Protein AF-X1DXY3-F1 (afdb_monomer_lite)

pLDDT: mean 85.47, std 11.88, range [49.81, 97.12]

Secondary structure (DSSP, 8-state):
--HHHHHHHHHHHHHHHHHHHHHHHHHHHHHHSEE-HHHHHHHHHHHHHHHHHHHHHHHHHHHHHHHTTPPPP-PPPPPPP-PEEPPP-

Sequence (89 aa):
MVKHKDKRLKRILKDLQYCRKAIIRSFNETNKLKFDEEDSRDARESVDRDKELIKHIDPLIMAASELLGLEPPKLEKVPRVTIQHANQV

Foldseek 3Di:
DPPPVLVVLVVVLVVLVVVLVVLLVQLVVLLPDADAPVVLVVSVVSNVVSVVSNVVSLVVNQVSCVVNVHDR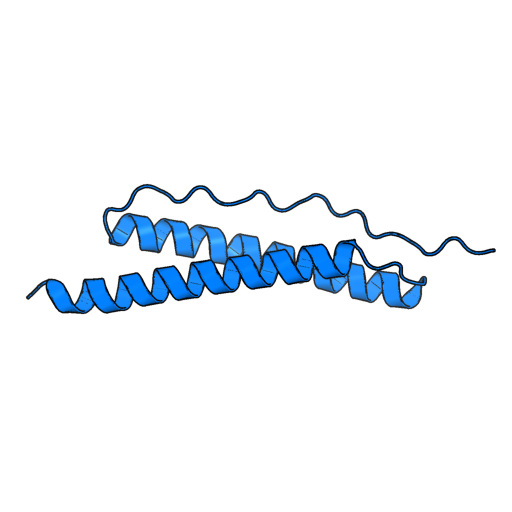DDDDDRDDRDRHYDDDD

Structure (mmCIF, N/CA/C/O backbone):
data_AF-X1DXY3-F1
#
_entry.id   AF-X1DXY3-F1
#
loop_
_atom_site.group_PDB
_atom_site.id
_atom_site.type_symbol
_atom_site.label_atom_id
_atom_site.label_alt_id
_atom_site.label_comp_id
_atom_site.label_asym_id
_atom_site.label_entity_id
_atom_site.label_seq_id
_atom_site.pdbx_PDB_ins_code
_atom_site.Cartn_x
_atom_site.Cartn_y
_atom_site.Cartn_z
_atom_site.occupancy
_atom_site.B_iso_or_equiv
_atom_site.auth_seq_id
_atom_site.auth_comp_id
_atom_s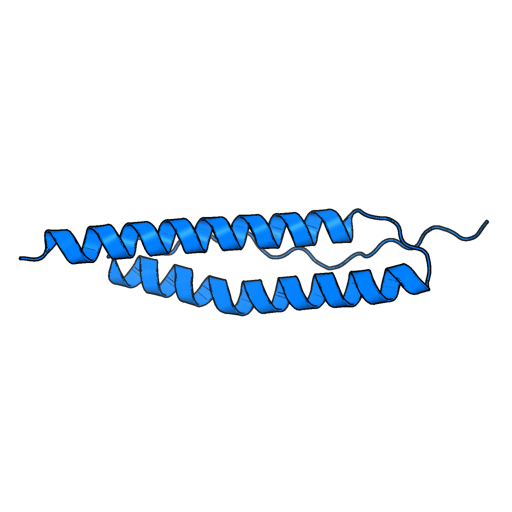ite.auth_asym_id
_atom_site.auth_atom_id
_atom_site.pdbx_PDB_model_num
ATOM 1 N N . MET A 1 1 ? -21.382 -9.526 25.148 1.00 49.81 1 MET A N 1
ATOM 2 C CA . MET A 1 1 ? -21.089 -10.164 23.839 1.00 49.81 1 MET A CA 1
ATOM 3 C C . MET A 1 1 ? -20.223 -9.285 22.910 1.00 49.81 1 MET A C 1
ATOM 5 O O . MET A 1 1 ? -20.453 -9.258 21.710 1.00 49.81 1 MET A O 1
ATOM 9 N N . VAL A 1 2 ? -19.169 -8.620 23.410 1.00 55.94 2 VAL A N 1
ATOM 10 C CA . VAL A 1 2 ? -18.357 -7.679 22.593 1.00 55.94 2 VAL A CA 1
ATOM 11 C C . VAL A 1 2 ? -17.046 -8.301 22.056 1.00 55.94 2 VAL A C 1
ATOM 13 O O . VAL A 1 2 ? -16.546 -7.899 21.018 1.00 55.94 2 VAL A O 1
ATOM 16 N N . LYS A 1 3 ? -16.536 -9.395 22.648 1.00 57.97 3 LYS A N 1
ATOM 17 C CA . LYS A 1 3 ? -15.162 -9.886 22.377 1.00 57.97 3 LYS A CA 1
ATOM 18 C C . LYS A 1 3 ? -14.889 -10.493 20.983 1.00 57.97 3 LYS A C 1
ATOM 20 O O . LYS A 1 3 ? -13.737 -10.518 20.554 1.00 57.97 3 LYS A O 1
ATOM 25 N N . HIS A 1 4 ? -15.891 -11.027 20.275 1.00 62.19 4 HIS A N 1
ATOM 26 C CA . HIS A 1 4 ? -15.649 -11.760 19.015 1.00 62.19 4 HIS A CA 1
ATOM 27 C C . HIS A 1 4 ? -15.507 -10.860 17.780 1.00 62.19 4 HIS A C 1
ATOM 29 O O . HIS A 1 4 ? -14.729 -11.188 16.879 1.00 62.19 4 HIS A O 1
ATOM 35 N N . LYS A 1 5 ? -16.239 -9.738 17.728 1.00 62.94 5 LYS A N 1
ATOM 36 C CA . LYS A 1 5 ? -16.182 -8.799 16.596 1.00 62.94 5 LYS A CA 1
ATOM 37 C C . LYS A 1 5 ? -14.830 -8.078 16.559 1.00 62.94 5 LYS A C 1
ATOM 39 O O . LYS A 1 5 ? -14.199 -8.035 15.504 1.00 62.94 5 LYS A O 1
ATOM 44 N N . ASP A 1 6 ? -14.306 -7.709 17.725 1.00 79.19 6 ASP A N 1
ATOM 45 C CA . ASP A 1 6 ? -12.997 -7.063 17.869 1.00 79.19 6 ASP A CA 1
ATOM 46 C C . ASP A 1 6 ? -11.842 -7.954 17.397 1.00 79.19 6 ASP A C 1
ATOM 48 O O . ASP A 1 6 ? -10.890 -7.471 16.790 1.00 79.19 6 ASP A O 1
ATOM 52 N N . LYS A 1 7 ? -11.913 -9.277 17.619 1.00 87.44 7 LYS A N 1
ATOM 53 C CA . LYS A 1 7 ? -10.860 -10.210 17.173 1.00 87.44 7 LYS A CA 1
ATOM 54 C C . LYS A 1 7 ? -10.778 -10.295 15.646 1.00 87.44 7 LYS A C 1
ATOM 56 O O . LYS A 1 7 ? -9.677 -10.368 15.102 1.00 87.44 7 LYS A O 1
ATOM 61 N N . ARG A 1 8 ? -11.925 -10.282 14.954 1.00 90.69 8 ARG A N 1
ATOM 62 C CA . ARG A 1 8 ? -11.976 -10.290 13.482 1.00 90.69 8 ARG A CA 1
ATOM 63 C C . ARG A 1 8 ? -11.489 -8.965 12.913 1.00 90.69 8 ARG A C 1
ATOM 65 O O . ARG A 1 8 ? -10.653 -8.980 12.018 1.00 90.69 8 ARG A O 1
ATOM 72 N N . LEU A 1 9 ? -11.941 -7.846 13.475 1.00 92.06 9 LEU A N 1
ATOM 73 C CA . LEU A 1 9 ? -11.515 -6.521 13.034 1.00 92.06 9 LEU A CA 1
ATOM 74 C C . LEU A 1 9 ? -10.012 -6.292 13.264 1.00 92.06 9 LEU A C 1
ATOM 76 O O . LEU A 1 9 ? -9.328 -5.822 12.364 1.00 92.06 9 LEU A O 1
ATOM 80 N N . LYS A 1 10 ? -9.456 -6.741 14.400 1.00 92.88 10 LYS A N 1
ATOM 81 C CA . LYS A 1 10 ? -7.998 -6.739 14.647 1.00 92.88 10 LYS A CA 1
ATOM 82 C C . LYS A 1 10 ? -7.217 -7.538 13.607 1.00 92.88 10 LYS A C 1
ATOM 84 O O . LYS A 1 10 ? -6.105 -7.154 13.261 1.00 92.88 10 LYS A O 1
ATOM 89 N N . ARG A 1 11 ? -7.768 -8.660 13.130 1.00 95.06 11 ARG A N 1
ATOM 90 C CA . ARG A 1 11 ? -7.143 -9.451 12.062 1.00 95.06 11 ARG A CA 1
ATOM 91 C C . ARG A 1 11 ? -7.183 -8.702 10.732 1.00 95.06 11 ARG A C 1
ATOM 93 O O . ARG A 1 11 ? -6.138 -8.557 10.120 1.00 95.06 11 ARG A O 1
ATOM 100 N N . ILE A 1 12 ? -8.339 -8.149 10.361 1.00 94.50 12 ILE A N 1
ATOM 101 C CA . ILE A 1 12 ? -8.490 -7.338 9.143 1.00 94.50 12 ILE A CA 1
ATOM 102 C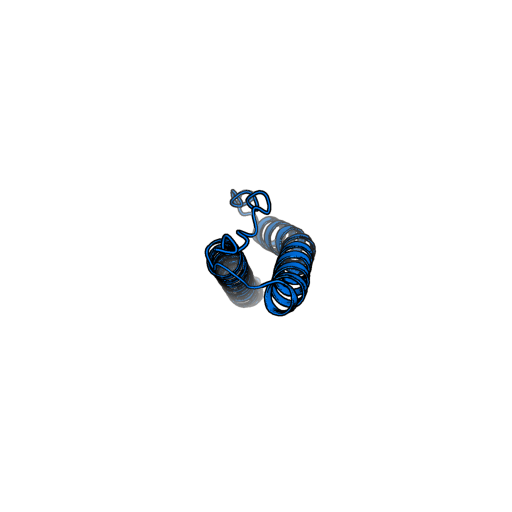 C . ILE A 1 12 ? -7.519 -6.154 9.156 1.00 94.50 12 ILE A C 1
ATOM 104 O O . ILE A 1 12 ? -6.826 -5.934 8.171 1.00 94.50 12 ILE A O 1
ATOM 108 N N . LEU A 1 13 ? -7.399 -5.436 10.278 1.00 95.31 13 LEU A N 1
ATOM 109 C CA . LEU A 1 13 ? -6.439 -4.338 10.409 1.00 95.31 13 LEU A CA 1
ATOM 110 C C . LEU A 1 13 ? -4.997 -4.806 10.151 1.00 95.31 13 LEU A C 1
ATOM 112 O O . LEU A 1 13 ? -4.263 -4.146 9.419 1.00 95.31 13 LEU A O 1
ATOM 116 N N . LYS A 1 14 ? -4.590 -5.955 10.709 1.00 95.75 14 LYS A N 1
ATOM 117 C CA . LYS A 1 14 ? -3.262 -6.535 10.446 1.00 95.75 14 LYS A CA 1
ATOM 118 C C . LYS A 1 14 ? -3.076 -6.912 8.977 1.00 95.75 14 LYS A C 1
ATOM 120 O O . LYS A 1 14 ? -2.014 -6.637 8.425 1.00 95.75 14 LYS A O 1
ATOM 125 N N . ASP A 1 15 ? -4.089 -7.505 8.357 1.00 97.12 15 ASP A N 1
ATOM 126 C CA . ASP A 1 15 ? -4.043 -7.919 6.953 1.00 97.12 15 ASP A CA 1
ATOM 127 C C . ASP A 1 15 ? -3.946 -6.693 6.025 1.00 97.12 15 ASP A C 1
ATOM 129 O O . ASP A 1 15 ? -3.125 -6.678 5.110 1.00 97.12 15 ASP A O 1
ATOM 133 N N . LEU A 1 16 ? -4.685 -5.614 6.314 1.00 96.62 16 LEU A N 1
ATOM 134 C CA . LEU A 1 16 ? -4.584 -4.337 5.597 1.00 96.62 16 LEU A CA 1
ATOM 135 C C . LEU A 1 16 ? -3.192 -3.708 5.750 1.00 96.62 16 LEU A C 1
ATOM 137 O O . LEU A 1 16 ? -2.579 -3.301 4.765 1.00 96.62 16 LEU A O 1
ATOM 141 N N . GLN A 1 17 ? -2.652 -3.670 6.972 1.00 95.56 17 GLN A N 1
ATOM 142 C CA . GLN A 1 17 ? -1.295 -3.174 7.226 1.00 95.56 17 GLN A CA 1
ATOM 143 C C . GLN A 1 17 ? -0.232 -4.006 6.499 1.00 95.56 17 GLN A C 1
ATOM 145 O O . GLN A 1 17 ? 0.753 -3.454 6.006 1.00 95.56 17 GLN A O 1
ATOM 150 N N . TYR A 1 18 ? -0.417 -5.325 6.425 1.00 96.44 18 TYR A N 1
ATOM 151 C CA . TYR A 1 18 ? 0.456 -6.214 5.667 1.00 96.44 18 TYR A CA 1
ATOM 152 C C . TYR A 1 18 ? 0.380 -5.926 4.164 1.00 96.44 18 TYR A C 1
ATOM 154 O O . TYR A 1 18 ? 1.420 -5.731 3.537 1.00 96.44 18 TYR A O 1
ATOM 162 N N . CYS A 1 19 ? -0.828 -5.809 3.607 1.00 95.88 19 CYS A N 1
ATOM 163 C CA . CYS A 1 19 ? -1.032 -5.453 2.202 1.00 95.88 19 CYS A CA 1
ATOM 164 C C . CYS A 1 19 ? -0.370 -4.110 1.871 1.00 95.88 19 CYS A C 1
ATOM 166 O O . CYS A 1 19 ? 0.377 -4.018 0.903 1.00 95.88 19 CYS A O 1
ATOM 168 N N . ARG A 1 20 ? -0.537 -3.093 2.726 1.00 95.38 20 ARG A N 1
ATOM 169 C CA . ARG A 1 20 ? 0.118 -1.789 2.558 1.00 95.38 20 ARG A CA 1
ATOM 170 C C . ARG A 1 20 ? 1.640 -1.916 2.489 1.00 95.38 20 ARG A C 1
ATOM 172 O O . ARG A 1 20 ? 2.269 -1.315 1.623 1.00 95.38 20 ARG A O 1
ATOM 179 N N . LYS A 1 21 ? 2.243 -2.700 3.390 1.00 94.75 21 LYS A N 1
ATOM 180 C CA . LYS A 1 21 ? 3.694 -2.951 3.385 1.00 94.75 21 LYS A CA 1
ATOM 181 C C . LYS A 1 21 ? 4.145 -3.667 2.112 1.00 94.75 21 LYS A C 1
ATOM 183 O O . LYS A 1 21 ? 5.196 -3.324 1.581 1.00 94.75 21 LYS A O 1
ATOM 188 N N . ALA A 1 22 ? 3.366 -4.632 1.628 1.00 95.31 22 ALA A N 1
ATOM 189 C CA . ALA A 1 22 ? 3.660 -5.337 0.384 1.00 95.31 22 ALA A CA 1
ATOM 190 C C . ALA A 1 22 ? 3.610 -4.395 -0.832 1.00 95.31 22 ALA A C 1
ATOM 192 O O . ALA A 1 22 ? 4.535 -4.413 -1.639 1.00 95.31 22 ALA A O 1
ATOM 193 N N . ILE A 1 23 ? 2.606 -3.514 -0.913 1.00 94.69 23 ILE A N 1
ATOM 194 C CA . ILE A 1 23 ? 2.487 -2.527 -1.999 1.00 94.69 23 ILE A CA 1
ATOM 195 C C . ILE A 1 23 ? 3.663 -1.540 -1.971 1.00 94.69 23 ILE A C 1
ATOM 197 O O . ILE A 1 23 ? 4.288 -1.293 -2.994 1.00 94.69 23 ILE A O 1
ATOM 201 N N . ILE A 1 24 ? 4.043 -1.022 -0.797 1.00 93.12 24 ILE A N 1
ATOM 202 C CA . ILE A 1 24 ? 5.212 -0.129 -0.679 1.00 93.12 24 ILE A CA 1
ATOM 203 C C . ILE A 1 24 ? 6.504 -0.835 -1.088 1.00 93.12 24 ILE A C 1
ATOM 205 O O . ILE A 1 24 ? 7.382 -0.226 -1.701 1.00 93.12 24 ILE A O 1
ATOM 209 N N . ARG A 1 25 ? 6.639 -2.121 -0.758 1.00 92.88 25 ARG A N 1
ATOM 210 C CA . ARG A 1 25 ? 7.782 -2.920 -1.190 1.00 92.88 25 ARG A CA 1
ATOM 211 C C . ARG A 1 25 ? 7.825 -3.044 -2.716 1.00 92.88 25 ARG A C 1
ATOM 213 O O . ARG A 1 25 ? 8.869 -2.737 -3.279 1.00 92.88 25 ARG A O 1
ATOM 220 N N . SER A 1 26 ? 6.707 -3.398 -3.352 1.00 92.56 26 SER A N 1
ATOM 221 C CA . SER A 1 26 ? 6.562 -3.454 -4.818 1.00 92.56 26 SER A CA 1
ATOM 222 C C . SER A 1 26 ? 6.921 -2.119 -5.481 1.00 92.56 26 SER A C 1
ATOM 224 O O . SER A 1 26 ? 7.766 -2.063 -6.378 1.00 92.56 26 SER A O 1
ATOM 226 N N . PHE A 1 27 ? 6.380 -1.020 -4.952 1.00 92.31 27 PHE A N 1
ATOM 227 C CA . PHE A 1 27 ? 6.658 0.335 -5.418 1.00 92.31 27 PHE A CA 1
ATOM 228 C C . PHE A 1 27 ? 8.156 0.661 -5.362 1.00 92.31 27 PHE A C 1
ATOM 230 O O . PHE A 1 27 ? 8.724 1.227 -6.298 1.00 92.31 27 PHE A O 1
ATOM 237 N N . ASN A 1 28 ? 8.815 0.312 -4.255 1.00 89.81 28 ASN A N 1
ATOM 238 C CA . ASN A 1 28 ? 10.239 0.562 -4.054 1.00 89.81 28 ASN A CA 1
ATOM 239 C C . ASN A 1 28 ? 11.127 -0.338 -4.914 1.00 89.81 28 ASN A C 1
ATOM 241 O O . ASN A 1 28 ? 12.185 0.108 -5.350 1.00 89.81 28 ASN A O 1
ATOM 245 N N . GLU A 1 29 ? 10.735 -1.592 -5.126 1.00 89.94 29 GLU A N 1
ATOM 246 C CA . GLU A 1 29 ? 11.443 -2.520 -6.009 1.00 89.94 29 GLU A CA 1
ATOM 247 C C . GLU A 1 29 ? 11.371 -2.015 -7.452 1.00 89.94 29 GLU A C 1
ATOM 249 O O . GLU A 1 29 ? 12.415 -1.815 -8.066 1.00 89.94 29 GLU A O 1
ATOM 254 N N . THR A 1 30 ? 10.178 -1.652 -7.933 1.00 88.50 30 THR A N 1
ATOM 255 C CA . THR A 1 30 ? 9.989 -1.090 -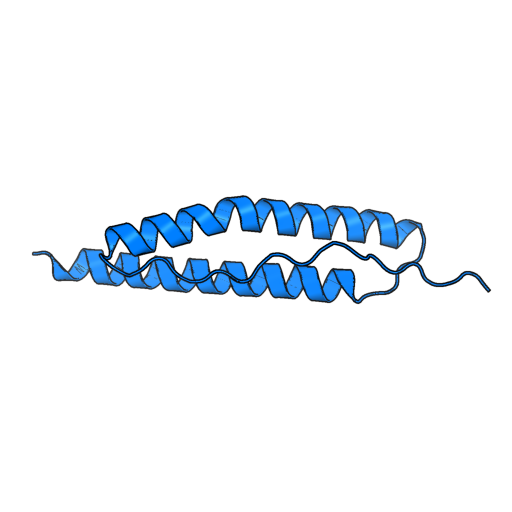9.279 1.00 88.50 30 THR A CA 1
ATOM 256 C C . THR A 1 30 ? 10.764 0.219 -9.464 1.00 88.50 30 THR A C 1
ATOM 258 O O . THR A 1 30 ? 11.453 0.383 -10.461 1.00 88.50 30 THR A O 1
ATOM 261 N N . ASN A 1 31 ? 10.758 1.136 -8.488 1.00 84.06 31 ASN A N 1
ATOM 262 C CA . ASN A 1 31 ? 11.517 2.395 -8.594 1.00 84.06 31 ASN A CA 1
ATOM 263 C C . ASN A 1 31 ? 13.047 2.227 -8.594 1.00 84.06 31 ASN A C 1
ATOM 265 O O . ASN A 1 31 ? 13.754 3.154 -8.989 1.00 84.06 31 ASN A O 1
ATOM 269 N N . LYS A 1 32 ? 13.574 1.103 -8.098 1.00 83.25 32 LYS A N 1
ATOM 270 C CA . LYS A 1 32 ? 15.022 0.836 -8.054 1.00 83.25 32 LYS A CA 1
ATOM 271 C C . LYS A 1 32 ? 15.546 0.171 -9.319 1.00 83.25 32 LYS A C 1
ATOM 273 O O . LYS A 1 32 ? 16.760 0.160 -9.525 1.00 83.25 32 LYS A O 1
ATOM 278 N N . LEU A 1 33 ? 14.663 -0.421 -10.114 1.00 82.25 33 LEU A N 1
ATOM 279 C CA . LEU A 1 33 ? 15.036 -1.063 -11.361 1.00 82.25 33 LEU A CA 1
ATOM 280 C C . LEU A 1 33 ? 15.395 -0.005 -12.409 1.00 82.25 33 LEU A C 1
ATOM 282 O O . LEU A 1 33 ? 14.864 1.108 -12.419 1.00 82.25 33 LEU A O 1
ATOM 286 N N . LYS A 1 34 ? 16.349 -0.372 -13.263 1.00 77.56 34 LYS A N 1
ATOM 287 C CA . LYS A 1 34 ? 16.707 0.389 -14.455 1.00 77.56 34 LYS A CA 1
ATOM 288 C C . LYS A 1 34 ? 16.020 -0.270 -15.632 1.00 77.56 34 LYS A C 1
ATOM 290 O O . LYS A 1 34 ? 16.170 -1.478 -15.801 1.00 77.56 34 LYS A O 1
ATOM 295 N N . PHE A 1 35 ? 15.307 0.523 -16.409 1.00 78.56 35 PHE A N 1
ATOM 296 C CA . PHE A 1 35 ? 14.511 0.040 -17.527 1.00 78.56 35 PHE A CA 1
ATOM 297 C C . PHE A 1 35 ? 15.026 0.641 -18.836 1.00 78.56 35 PHE A C 1
ATOM 299 O O . PHE A 1 35 ? 15.576 1.751 -18.837 1.00 78.56 35 PHE A O 1
ATOM 306 N N . ASP A 1 36 ? 14.859 -0.088 -19.937 1.00 74.75 36 ASP A N 1
ATOM 307 C CA . ASP A 1 36 ? 14.895 0.506 -21.273 1.00 74.75 36 ASP A CA 1
ATOM 308 C C . ASP A 1 36 ? 13.587 1.285 -21.543 1.00 74.75 36 ASP A C 1
ATOM 310 O O . ASP A 1 36 ? 12.763 1.460 -20.642 1.00 74.75 36 ASP A O 1
ATOM 314 N N . GLU A 1 37 ? 13.409 1.869 -22.729 1.00 68.19 37 GLU A N 1
ATOM 315 C CA . GLU A 1 37 ? 12.274 2.772 -22.990 1.00 68.19 37 GLU A CA 1
ATOM 316 C C . GLU A 1 37 ? 10.900 2.087 -22.930 1.00 68.19 37 GLU A C 1
ATOM 318 O O . GLU A 1 37 ? 9.939 2.704 -22.456 1.00 68.19 37 GLU A O 1
ATOM 323 N N . GLU A 1 38 ? 10.799 0.838 -23.386 1.00 68.75 38 GLU A N 1
ATOM 324 C CA . GLU A 1 38 ? 9.542 0.083 -23.399 1.00 68.75 38 GLU A CA 1
ATOM 325 C C . GLU A 1 38 ? 9.207 -0.399 -21.983 1.00 68.75 38 GLU A C 1
ATOM 327 O O . GLU A 1 38 ? 8.132 -0.082 -21.461 1.00 68.75 38 GLU A O 1
ATOM 332 N N . ASP A 1 39 ? 10.187 -0.981 -21.286 1.00 76.38 39 ASP A N 1
ATOM 333 C CA . ASP A 1 39 ? 10.053 -1.392 -19.889 1.00 76.38 39 ASP A CA 1
ATOM 334 C C . ASP A 1 39 ? 9.773 -0.199 -18.951 1.00 76.38 39 ASP A C 1
ATOM 336 O O . ASP A 1 39 ? 9.096 -0.318 -17.925 1.00 76.38 39 ASP A O 1
ATOM 340 N N . SER A 1 40 ? 10.255 0.998 -19.304 1.00 80.25 40 SER A N 1
ATOM 341 C CA . SER A 1 40 ? 10.024 2.223 -18.531 1.00 80.25 40 SER A CA 1
ATOM 342 C C . SER A 1 40 ? 8.555 2.625 -18.486 1.00 80.25 40 SER A C 1
ATOM 344 O O . SER A 1 40 ? 8.120 3.263 -17.518 1.00 80.25 40 SER A O 1
ATOM 346 N N . ARG A 1 41 ? 7.783 2.313 -19.532 1.00 82.50 41 ARG A N 1
ATOM 347 C CA . ARG A 1 41 ? 6.349 2.609 -19.572 1.00 82.50 41 ARG A CA 1
ATOM 348 C C . ARG A 1 41 ? 5.588 1.682 -18.631 1.00 82.50 41 ARG A C 1
ATOM 350 O O . ARG A 1 41 ? 4.802 2.175 -17.820 1.00 82.50 41 ARG A O 1
ATOM 357 N N . ASP A 1 42 ? 5.882 0.391 -18.682 1.00 85.31 42 ASP A N 1
ATOM 358 C CA . ASP A 1 42 ? 5.261 -0.619 -17.822 1.00 85.31 42 ASP A CA 1
ATOM 359 C C . ASP A 1 42 ? 5.620 -0.390 -16.349 1.00 85.31 42 ASP A C 1
ATOM 361 O O . ASP A 1 42 ? 4.760 -0.443 -15.464 1.00 85.31 42 ASP A O 1
ATOM 365 N N . ALA A 1 43 ? 6.868 -0.001 -16.075 1.00 86.94 43 ALA A N 1
ATOM 366 C CA . ALA A 1 43 ? 7.311 0.400 -14.746 1.00 86.94 43 ALA A CA 1
ATOM 367 C C . ALA A 1 43 ? 6.540 1.614 -14.205 1.00 86.94 43 ALA A C 1
ATOM 369 O O . ALA A 1 43 ? 6.148 1.626 -13.035 1.00 86.94 43 ALA A O 1
ATOM 370 N N . ARG A 1 44 ? 6.295 2.634 -15.043 1.00 86.94 44 ARG A N 1
ATOM 371 C CA . ARG A 1 44 ? 5.487 3.811 -14.669 1.00 86.94 44 ARG A CA 1
ATOM 372 C C . ARG A 1 44 ? 4.066 3.413 -14.314 1.00 86.94 44 ARG A C 1
ATOM 374 O O . ARG A 1 44 ? 3.572 3.836 -13.271 1.00 86.94 44 ARG A O 1
ATOM 381 N N . GLU A 1 45 ? 3.437 2.584 -15.141 1.00 89.75 45 GLU A N 1
ATOM 382 C CA . GLU A 1 45 ? 2.072 2.128 -14.889 1.00 89.75 45 GLU A CA 1
ATOM 383 C C . GLU A 1 45 ? 1.980 1.314 -13.591 1.00 89.75 45 GLU A C 1
ATOM 385 O O . GLU A 1 45 ? 1.086 1.551 -12.776 1.00 89.75 45 GLU A O 1
ATOM 390 N N . SER A 1 46 ? 2.935 0.411 -13.351 1.00 91.31 46 SER A N 1
ATOM 391 C CA . SER A 1 46 ? 3.009 -0.368 -12.109 1.00 91.31 46 SER A CA 1
ATOM 392 C C . SER A 1 46 ? 3.143 0.536 -10.878 1.00 91.31 46 SER A C 1
ATOM 394 O O . SER A 1 46 ? 2.395 0.411 -9.908 1.00 91.31 46 SER A O 1
ATOM 396 N N . VAL A 1 47 ? 4.039 1.523 -10.942 1.00 90.88 47 VAL A N 1
ATOM 397 C CA . VAL A 1 47 ? 4.259 2.507 -9.875 1.00 90.88 47 VAL A CA 1
ATOM 398 C C . VAL A 1 47 ? 3.013 3.353 -9.603 1.00 90.88 47 VAL A C 1
ATOM 400 O O . VAL A 1 47 ? 2.690 3.622 -8.443 1.00 90.88 47 VAL A O 1
ATOM 403 N N . ASP A 1 48 ? 2.305 3.794 -10.641 1.00 91.12 48 ASP A N 1
ATOM 404 C CA . ASP A 1 48 ? 1.081 4.580 -10.482 1.00 91.12 48 ASP A CA 1
ATOM 405 C C . ASP A 1 48 ? -0.075 3.737 -9.931 1.00 91.12 48 ASP A C 1
ATOM 407 O O . ASP A 1 48 ? -0.816 4.209 -9.063 1.00 91.12 48 ASP A O 1
ATOM 411 N N . ARG A 1 49 ? -0.170 2.465 -10.332 1.00 93.56 49 ARG A N 1
ATOM 412 C CA . ARG A 1 49 ? -1.110 1.497 -9.754 1.00 93.56 49 ARG A CA 1
ATOM 413 C C . ARG A 1 49 ? -0.849 1.286 -8.264 1.00 93.56 49 ARG A C 1
ATOM 415 O O . ARG A 1 49 ? -1.784 1.365 -7.469 1.00 93.56 49 ARG A O 1
ATOM 422 N N . ASP A 1 50 ? 0.408 1.093 -7.870 1.00 94.75 50 ASP A N 1
ATOM 423 C CA . ASP A 1 50 ? 0.793 0.932 -6.465 1.00 94.75 50 ASP A CA 1
ATOM 424 C C . ASP A 1 50 ? 0.443 2.177 -5.633 1.00 94.75 50 ASP A C 1
ATOM 426 O O . ASP A 1 50 ? -0.103 2.054 -4.533 1.00 94.75 50 ASP A O 1
ATOM 430 N N . LYS A 1 51 ? 0.672 3.393 -6.155 1.00 91.75 51 LYS A N 1
ATOM 431 C CA . LYS A 1 51 ? 0.231 4.631 -5.481 1.00 91.75 51 LYS A CA 1
ATOM 432 C C . LYS A 1 51 ? -1.274 4.659 -5.271 1.00 91.75 51 LYS A C 1
ATOM 434 O O . LYS A 1 51 ? -1.722 5.062 -4.199 1.00 91.75 51 LYS A O 1
ATOM 439 N N . GLU A 1 52 ? -2.044 4.294 -6.290 1.00 94.25 52 GLU A N 1
ATOM 440 C CA . GLU A 1 52 ? -3.501 4.334 -6.214 1.00 94.25 52 GLU A CA 1
ATOM 441 C C . GLU A 1 52 ? -4.020 3.334 -5.176 1.00 94.25 52 GLU A C 1
ATOM 443 O O . GLU A 1 52 ? -4.829 3.686 -4.318 1.00 94.25 52 GLU A O 1
ATOM 448 N N . LEU A 1 53 ? -3.455 2.125 -5.143 1.00 95.44 53 LEU A N 1
ATOM 449 C CA . LEU A 1 53 ? -3.758 1.138 -4.107 1.00 95.44 53 LEU A CA 1
ATOM 450 C C . LEU A 1 53 ? -3.441 1.658 -2.697 1.00 95.44 53 LEU A C 1
ATOM 452 O O . LEU A 1 53 ? -4.238 1.449 -1.779 1.00 95.44 53 LEU A O 1
ATOM 456 N N . ILE A 1 54 ? -2.327 2.376 -2.509 1.00 94.06 54 ILE A N 1
ATOM 457 C CA . ILE A 1 54 ? -1.992 2.980 -1.208 1.00 94.06 54 ILE A CA 1
ATOM 458 C C . ILE A 1 54 ? -3.026 4.044 -0.808 1.00 94.06 54 ILE A C 1
ATOM 460 O O . ILE A 1 54 ? -3.472 4.059 0.341 1.00 94.06 54 ILE A O 1
ATOM 464 N N . LYS A 1 55 ? -3.471 4.897 -1.742 1.00 94.00 55 LYS A N 1
ATOM 465 C CA . LYS A 1 55 ? -4.522 5.895 -1.464 1.00 94.00 55 LYS A CA 1
ATOM 466 C C . LYS A 1 55 ? -5.828 5.255 -0.998 1.00 94.00 55 LYS A C 1
ATOM 468 O O . LYS A 1 55 ? -6.533 5.854 -0.192 1.00 94.00 55 LYS A O 1
ATOM 473 N N . HIS A 1 56 ? -6.150 4.057 -1.482 1.00 95.31 56 HIS A N 1
ATOM 474 C CA . HIS A 1 56 ? -7.340 3.325 -1.054 1.00 95.31 56 HIS A CA 1
ATOM 475 C C . HIS A 1 56 ? -7.148 2.579 0.269 1.00 95.31 56 HIS A C 1
ATOM 477 O O . HIS A 1 56 ? -8.087 2.500 1.060 1.00 95.31 56 HIS A O 1
ATOM 483 N N . ILE A 1 57 ? -5.956 2.041 0.543 1.00 96.00 57 ILE A N 1
ATOM 484 C CA . ILE A 1 57 ? -5.726 1.230 1.745 1.00 96.00 57 ILE A CA 1
ATOM 485 C C . ILE A 1 57 ? -5.511 2.067 3.008 1.00 96.00 57 ILE A C 1
ATOM 487 O O . ILE A 1 57 ? -5.941 1.659 4.088 1.00 96.00 57 ILE A O 1
ATOM 491 N N . ASP A 1 58 ? -4.890 3.242 2.885 1.00 95.69 58 ASP A N 1
ATOM 492 C CA . ASP A 1 58 ? -4.579 4.112 4.022 1.00 95.69 58 ASP A CA 1
ATOM 493 C C . ASP A 1 58 ? -5.854 4.523 4.787 1.00 95.69 58 ASP A C 1
ATOM 495 O O . ASP A 1 58 ? -5.902 4.298 6.000 1.00 95.69 58 ASP A O 1
ATOM 499 N N . PRO A 1 59 ? -6.936 4.997 4.134 1.00 96.69 59 PRO A N 1
ATOM 500 C CA . PRO A 1 59 ? -8.205 5.280 4.806 1.00 96.69 59 PRO A CA 1
ATOM 501 C C . PRO A 1 59 ? -8.826 4.060 5.492 1.00 96.69 59 PRO A C 1
ATOM 503 O O . PRO A 1 59 ? -9.368 4.186 6.589 1.00 96.69 59 PRO A O 1
ATOM 506 N N . LEU A 1 60 ? -8.728 2.870 4.887 1.00 96.25 60 LEU A N 1
ATOM 507 C CA . LEU A 1 60 ? -9.272 1.639 5.472 1.00 96.25 60 LEU A CA 1
ATOM 508 C C . LEU A 1 60 ? -8.528 1.248 6.751 1.00 96.25 60 LEU A C 1
ATOM 510 O O . LEU A 1 60 ? -9.148 0.819 7.723 1.00 96.25 60 LEU A O 1
ATOM 514 N N . ILE A 1 61 ? -7.205 1.423 6.768 1.00 96.56 61 ILE A N 1
ATOM 515 C CA . ILE A 1 61 ? -6.378 1.205 7.957 1.00 96.56 61 ILE A CA 1
ATOM 516 C C . ILE A 1 61 ? -6.753 2.202 9.058 1.00 96.56 61 ILE A C 1
ATOM 518 O O . ILE A 1 61 ? -6.920 1.796 10.206 1.00 96.56 61 ILE A O 1
ATOM 522 N N . MET A 1 62 ? -6.918 3.483 8.716 1.00 95.62 62 MET A N 1
ATOM 523 C CA . MET A 1 62 ? -7.305 4.526 9.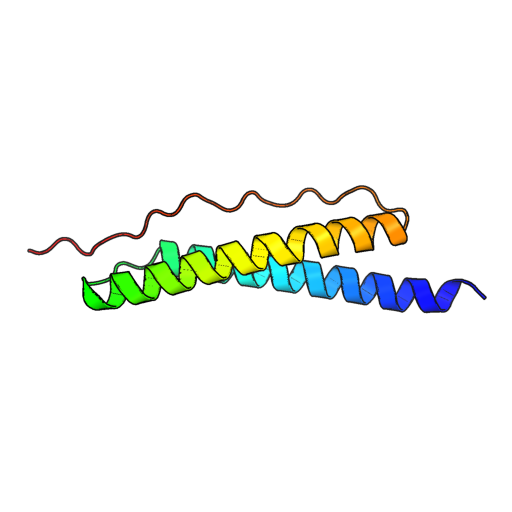672 1.00 95.62 62 MET A CA 1
ATOM 524 C C . MET A 1 62 ? -8.687 4.245 10.279 1.00 95.62 62 MET A C 1
ATOM 526 O O . MET A 1 62 ? -8.816 4.218 11.501 1.00 95.62 62 MET A O 1
ATOM 530 N N . ALA A 1 63 ? -9.683 3.928 9.446 1.00 94.00 63 ALA A N 1
ATOM 531 C CA . ALA A 1 63 ? -11.039 3.604 9.886 1.00 94.00 63 ALA A CA 1
ATOM 532 C C . ALA A 1 63 ? -11.087 2.331 10.751 1.00 94.00 63 ALA A C 1
ATOM 534 O O . ALA A 1 63 ? -11.762 2.291 11.778 1.00 94.00 63 ALA A O 1
ATOM 535 N N . ALA A 1 64 ? -10.345 1.282 10.380 1.00 93.50 64 ALA A N 1
ATOM 536 C CA . ALA A 1 64 ? -10.274 0.059 11.178 1.00 93.50 64 ALA A CA 1
ATOM 537 C C . ALA A 1 64 ? -9.588 0.284 12.539 1.00 93.50 64 ALA A C 1
ATOM 539 O O . ALA A 1 64 ? -9.998 -0.326 13.528 1.00 93.50 64 ALA A O 1
ATOM 540 N N . SER A 1 65 ? -8.574 1.154 12.607 1.00 94.50 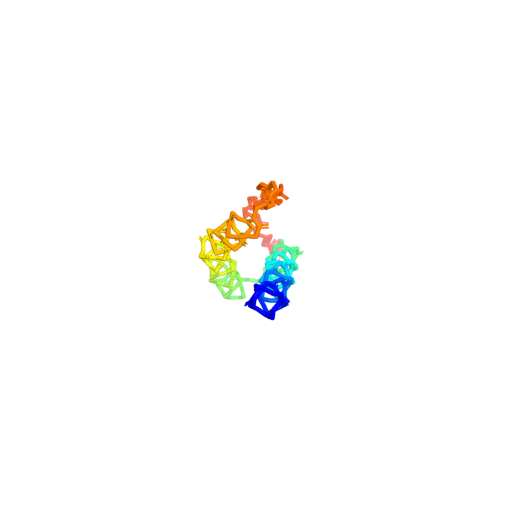65 SER A N 1
ATOM 541 C CA . SER A 1 65 ? -7.949 1.558 13.873 1.00 94.50 65 SER A CA 1
ATOM 542 C C . SER A 1 65 ? -8.904 2.359 14.758 1.00 94.50 65 SER A C 1
ATOM 544 O O . SER A 1 65 ? -9.018 2.048 15.943 1.00 94.50 65 SER A O 1
ATOM 546 N N . GLU A 1 66 ? -9.636 3.319 14.187 1.00 93.56 66 GLU A N 1
ATOM 547 C CA . GLU A 1 66 ? -10.642 4.118 14.900 1.00 93.56 66 GLU A CA 1
ATOM 548 C C . GLU A 1 66 ? -11.745 3.233 15.499 1.00 93.56 66 GLU A C 1
ATOM 550 O O . GLU A 1 66 ? -12.032 3.319 16.692 1.00 93.56 66 GLU A O 1
ATOM 555 N N . LEU A 1 67 ? -12.292 2.297 14.715 1.00 92.06 67 LEU A N 1
ATOM 556 C CA . LEU A 1 67 ? -13.308 1.342 15.177 1.00 92.06 67 LEU A CA 1
ATOM 557 C C . LEU A 1 67 ? -12.819 0.423 16.309 1.00 92.06 67 LEU A C 1
ATOM 559 O O . LEU A 1 67 ? -13.627 -0.094 17.078 1.00 92.06 67 LEU A O 1
ATOM 563 N N . LEU A 1 68 ? -11.507 0.193 16.407 1.00 91.19 68 LEU A N 1
ATOM 564 C CA . LEU A 1 68 ? -10.888 -0.572 17.492 1.00 91.19 68 LEU A CA 1
ATOM 565 C C . LEU A 1 68 ? -10.513 0.290 18.706 1.00 91.19 68 LEU A C 1
ATOM 567 O O . LEU A 1 68 ? -9.988 -0.261 19.677 1.00 91.19 68 LEU A O 1
ATOM 571 N N . GLY A 1 69 ? -10.752 1.605 18.659 1.00 90.81 69 GLY A N 1
ATOM 572 C CA . GLY A 1 69 ? -10.328 2.554 19.690 1.00 90.81 69 GLY A CA 1
ATOM 573 C C . GLY A 1 69 ? -8.806 2.665 19.808 1.00 90.81 69 GLY A C 1
ATOM 574 O O . GLY A 1 69 ? -8.291 2.898 20.899 1.00 90.81 69 GLY A O 1
ATOM 575 N N . LEU A 1 70 ? -8.079 2.419 18.715 1.00 89.88 70 LEU A N 1
ATOM 576 C CA . LEU A 1 70 ? -6.624 2.530 18.661 1.00 89.88 70 LEU A CA 1
ATOM 577 C C . LEU A 1 70 ? -6.219 3.918 18.181 1.00 89.88 70 LEU A C 1
ATOM 579 O O . LEU A 1 70 ? -6.929 4.555 17.402 1.00 89.88 70 LEU A O 1
ATOM 583 N N . GLU A 1 71 ? -5.029 4.353 18.589 1.00 90.19 71 GLU A N 1
ATOM 584 C CA . GLU A 1 71 ? -4.440 5.551 18.006 1.00 90.19 71 GLU A CA 1
ATOM 585 C C . GLU A 1 71 ? -4.257 5.389 16.485 1.00 90.19 71 GLU A C 1
ATOM 587 O O . GLU A 1 71 ? -3.894 4.300 16.010 1.00 90.19 71 GLU A O 1
ATOM 592 N N . PRO A 1 72 ? -4.473 6.468 15.711 1.00 87.81 72 PRO A N 1
ATOM 593 C CA . PRO A 1 72 ? -4.190 6.486 14.287 1.00 87.81 72 PRO A CA 1
ATOM 594 C C . PRO A 1 72 ? -2.758 6.015 13.983 1.00 87.81 72 PRO A C 1
ATOM 596 O O . PRO A 1 72 ? -1.793 6.582 14.507 1.00 87.81 72 PRO A O 1
ATOM 599 N N . PRO A 1 73 ? -2.577 4.983 13.141 1.00 89.75 73 PRO A N 1
ATOM 600 C CA . PRO A 1 73 ? -1.252 4.468 12.847 1.00 89.75 73 PRO A CA 1
ATOM 601 C C . PRO A 1 73 ? -0.437 5.498 12.064 1.00 89.75 73 PRO A C 1
ATOM 603 O O . PRO A 1 73 ? -0.922 6.122 11.122 1.00 89.75 73 PRO A O 1
ATOM 606 N N . LYS A 1 74 ? 0.846 5.633 12.412 1.00 88.75 74 LYS A N 1
ATOM 607 C CA . LYS A 1 74 ? 1.792 6.406 11.601 1.00 88.75 74 LYS A CA 1
ATOM 608 C C . LYS A 1 74 ? 2.097 5.626 10.327 1.00 88.75 74 LYS A C 1
ATOM 610 O O . LYS A 1 74 ? 2.775 4.600 10.367 1.00 88.75 74 LYS A O 1
ATOM 615 N N . LEU A 1 75 ? 1.574 6.107 9.207 1.00 86.69 75 LEU A N 1
ATOM 616 C CA . LEU A 1 75 ? 1.764 5.501 7.896 1.00 86.69 75 LEU A CA 1
ATOM 617 C C . LEU A 1 75 ? 3.007 6.094 7.215 1.00 86.69 75 LEU A C 1
ATOM 619 O O . LEU A 1 75 ? 3.194 7.310 7.188 1.00 86.69 75 LEU A O 1
ATOM 623 N N . GLU A 1 76 ? 3.880 5.230 6.688 1.00 83.62 76 GLU A N 1
ATOM 624 C CA . GLU A 1 76 ? 5.066 5.647 5.928 1.00 83.62 76 GLU A CA 1
ATOM 625 C C . GLU A 1 76 ? 4.644 6.452 4.694 1.00 83.62 76 GLU A C 1
ATOM 627 O O . GLU A 1 76 ? 3.721 6.050 3.981 1.00 83.62 76 GLU A O 1
ATOM 632 N N . LYS A 1 77 ? 5.314 7.576 4.427 1.00 83.12 77 LYS A N 1
ATOM 633 C CA . LYS A 1 77 ? 5.030 8.378 3.233 1.00 83.12 77 LYS A CA 1
ATOM 634 C C . LYS A 1 77 ? 5.393 7.588 1.979 1.00 83.12 77 LYS A C 1
ATOM 636 O O . LYS A 1 77 ? 6.484 7.034 1.904 1.00 83.12 77 LYS A O 1
ATOM 641 N N . VAL A 1 78 ? 4.507 7.600 0.982 1.00 80.50 78 VAL A N 1
ATOM 642 C CA . VAL A 1 78 ? 4.823 7.053 -0.343 1.00 80.50 78 VAL A CA 1
ATOM 643 C C . VAL A 1 78 ? 5.983 7.867 -0.931 1.00 80.50 78 VAL A C 1
ATOM 645 O O . VAL A 1 78 ? 5.866 9.097 -1.006 1.00 80.50 78 VAL A O 1
ATOM 648 N N . PRO A 1 79 ? 7.112 7.239 -1.298 1.00 76.56 79 PRO A N 1
ATOM 649 C CA . PRO A 1 79 ? 8.242 7.961 -1.867 1.00 76.56 79 PRO A CA 1
ATOM 650 C C . PRO A 1 79 ? 7.876 8.621 -3.201 1.00 76.56 79 PRO A C 1
ATOM 652 O O . PRO A 1 79 ? 6.909 8.249 -3.869 1.00 76.56 79 PRO A O 1
ATOM 655 N N . ARG A 1 80 ? 8.654 9.628 -3.608 1.00 79.19 80 ARG A N 1
ATOM 656 C CA . ARG A 1 80 ? 8.510 10.218 -4.946 1.00 79.19 80 ARG A CA 1
ATOM 657 C C . ARG A 1 80 ? 8.989 9.221 -6.001 1.00 79.19 80 ARG A C 1
ATOM 659 O O . ARG A 1 80 ? 9.919 8.465 -5.751 1.00 79.19 80 ARG A O 1
ATOM 666 N N . VAL A 1 81 ? 8.367 9.257 -7.176 1.00 78.12 81 VAL A N 1
ATOM 667 C CA . VAL A 1 81 ? 8.760 8.409 -8.309 1.00 78.12 81 VAL A CA 1
ATOM 668 C C . VAL A 1 81 ? 10.028 8.946 -8.938 1.00 78.12 81 VAL A C 1
ATOM 670 O O . VAL A 1 81 ? 10.095 10.125 -9.280 1.00 78.12 81 VAL A O 1
ATOM 673 N N . THR A 1 82 ? 11.006 8.067 -9.105 1.00 75.06 82 THR A N 1
ATOM 674 C CA . THR A 1 82 ? 12.301 8.366 -9.723 1.00 75.06 82 THR A CA 1
ATOM 675 C C . THR A 1 82 ? 12.718 7.185 -10.589 1.00 75.06 82 THR A C 1
ATOM 677 O O . THR A 1 82 ? 13.757 6.576 -10.342 1.00 75.06 82 THR A O 1
ATOM 680 N N . ILE A 1 83 ? 11.871 6.806 -11.550 1.00 72.06 83 ILE A N 1
ATOM 681 C CA . ILE A 1 83 ? 12.174 5.699 -12.464 1.00 72.06 83 ILE A CA 1
ATOM 682 C C . ILE A 1 83 ? 13.471 6.024 -13.199 1.00 72.06 83 ILE A C 1
ATOM 684 O O . ILE A 1 83 ? 13.594 7.087 -13.812 1.00 72.06 83 ILE A O 1
ATOM 688 N N . GLN A 1 84 ? 14.449 5.133 -13.048 1.00 72.12 84 GLN A N 1
ATOM 689 C CA . GLN A 1 84 ? 15.779 5.292 -13.612 1.00 72.12 84 GLN A CA 1
ATOM 690 C C . GLN A 1 84 ? 15.791 4.711 -15.022 1.00 72.12 84 GLN A C 1
ATOM 692 O O . GLN A 1 84 ? 15.550 3.520 -15.209 1.00 72.12 84 GLN A O 1
ATOM 697 N N . HIS A 1 85 ? 16.120 5.544 -16.002 1.00 67.69 85 HIS A N 1
ATOM 698 C CA . HIS A 1 85 ? 16.394 5.078 -17.357 1.00 67.69 85 HIS A CA 1
ATOM 699 C C . HIS A 1 85 ? 17.798 4.484 -17.404 1.00 67.69 85 HIS A C 1
ATOM 701 O O . HIS A 1 85 ? 18.737 5.048 -16.828 1.00 67.69 85 HIS A O 1
ATOM 707 N N . ALA A 1 86 ? 17.965 3.341 -18.066 1.00 70.00 86 ALA A N 1
ATOM 708 C CA . ALA A 1 86 ? 19.298 2.881 -18.424 1.00 70.00 86 ALA A CA 1
ATOM 709 C C . ALA A 1 86 ? 19.933 3.933 -19.353 1.00 70.00 86 ALA A C 1
ATOM 711 O O . ALA A 1 86 ? 19.344 4.294 -20.369 1.00 70.00 86 ALA A O 1
ATOM 712 N N . ASN A 1 87 ? 21.106 4.471 -18.993 1.00 59.72 87 ASN A N 1
ATOM 713 C CA . ASN A 1 87 ? 21.838 5.361 -19.896 1.00 59.72 87 ASN A CA 1
ATOM 714 C C . ASN A 1 87 ? 22.114 4.601 -21.200 1.00 59.72 87 ASN A C 1
ATOM 716 O O . ASN A 1 87 ? 22.789 3.571 -21.166 1.00 59.72 87 ASN A O 1
ATOM 720 N N . GLN A 1 88 ? 21.600 5.114 -22.320 1.00 51.44 88 GLN A N 1
ATOM 721 C CA . GLN A 1 88 ? 22.028 4.698 -23.653 1.00 51.44 88 GLN A CA 1
ATOM 722 C C . GLN A 1 88 ? 23.531 5.002 -23.773 1.00 51.44 88 GLN A C 1
ATOM 724 O O . GLN A 1 88 ? 23.951 6.128 -23.488 1.00 51.44 88 GLN A O 1
ATOM 729 N N . VAL A 1 89 ? 24.332 3.986 -24.104 1.00 54.09 89 VAL A N 1
ATOM 730 C CA . VAL A 1 89 ? 25.746 4.132 -24.498 1.00 54.09 89 VAL A CA 1
ATOM 731 C C . VAL A 1 89 ? 25.801 4.271 -26.008 1.00 54.09 89 VAL A C 1
ATOM 733 O O . VAL A 1 89 ? 25.093 3.479 -26.670 1.00 54.09 89 VAL A O 1
#

Radius of gyration: 17.25 Å; chains: 1; bounding box: 47×22×48 Å

Organism: NCBI:txid412755